Protein AF-A0AAF0TLF9-F1 (afdb_monomer)

pLDDT: mean 77.67, std 10.5, range [36.94, 88.75]

Organism: Solanum verrucosum (NCBI:txid315347)

Structure (mmCIF, N/CA/C/O backbone):
data_AF-A0AAF0TLF9-F1
#
_entry.id   AF-A0AAF0TLF9-F1
#
loop_
_atom_site.group_PDB
_atom_site.id
_atom_site.type_symbol
_atom_site.label_atom_id
_atom_site.label_alt_id
_atom_site.label_comp_id
_atom_site.label_asym_id
_atom_site.label_entity_id
_atom_site.label_seq_id
_atom_site.pdbx_PDB_ins_code
_atom_site.Cartn_x
_atom_site.Cartn_y
_atom_site.Cartn_z
_atom_site.occupancy
_atom_site.B_iso_or_equiv
_atom_site.auth_seq_id
_atom_site.auth_comp_id
_atom_site.auth_asym_id
_atom_site.auth_atom_id
_atom_site.pdbx_PDB_model_num
ATOM 1 N N . MET A 1 1 ? -5.773 -19.106 -1.672 1.00 61.56 1 MET A N 1
ATOM 2 C CA . MET A 1 1 ? -6.325 -18.535 -0.418 1.00 61.56 1 MET A CA 1
ATOM 3 C C . MET A 1 1 ? -7.527 -17.614 -0.626 1.00 61.56 1 MET A C 1
ATOM 5 O O . MET A 1 1 ? -8.585 -17.980 -0.150 1.00 61.56 1 MET A O 1
ATOM 9 N N . VAL A 1 2 ? -7.449 -16.458 -1.299 1.00 69.25 2 VAL A N 1
ATOM 10 C CA . VAL A 1 2 ? -8.617 -15.538 -1.376 1.00 69.25 2 VAL A CA 1
ATOM 11 C C . VAL A 1 2 ? -9.786 -16.126 -2.186 1.00 69.25 2 VAL A C 1
ATOM 13 O O . VAL A 1 2 ? -10.902 -16.194 -1.678 1.00 69.25 2 VAL A O 1
ATOM 16 N N . GLN A 1 3 ? -9.524 -16.619 -3.403 1.00 67.94 3 GLN A N 1
ATOM 17 C CA . GLN A 1 3 ? -10.539 -17.279 -4.243 1.00 67.94 3 GLN A CA 1
ATOM 18 C C . GLN A 1 3 ? -11.005 -18.617 -3.649 1.00 67.94 3 GLN A C 1
ATOM 20 O O . GLN A 1 3 ? -12.196 -18.885 -3.593 1.00 67.94 3 GLN A O 1
ATOM 25 N N . GLU A 1 4 ? -10.073 -19.423 -3.135 1.00 76.44 4 GLU A N 1
ATOM 26 C CA . GLU A 1 4 ? -10.369 -20.725 -2.508 1.00 76.44 4 GLU A CA 1
ATOM 27 C C . GLU A 1 4 ? -11.247 -20.617 -1.252 1.00 76.44 4 GLU A C 1
ATOM 29 O O . GLU A 1 4 ? -11.958 -21.561 -0.926 1.00 76.44 4 GLU A O 1
ATOM 34 N N . ASN A 1 5 ? -11.214 -19.476 -0.552 1.00 79.56 5 ASN A N 1
ATOM 35 C CA . ASN A 1 5 ? -12.032 -19.224 0.638 1.00 79.56 5 ASN A CA 1
ATOM 36 C C . ASN A 1 5 ? -13.238 -18.303 0.356 1.00 79.56 5 ASN A C 1
ATOM 38 O O . ASN A 1 5 ? -13.870 -17.842 1.302 1.00 79.56 5 ASN A O 1
ATOM 42 N N . ASN A 1 6 ? -13.564 -18.018 -0.915 1.00 76.31 6 ASN A N 1
ATOM 43 C CA . ASN A 1 6 ? -14.674 -17.140 -1.320 1.00 76.31 6 ASN A CA 1
ATOM 44 C C . ASN A 1 6 ? -14.670 -15.753 -0.641 1.00 76.31 6 ASN A C 1
ATOM 46 O O . ASN A 1 6 ? -15.720 -15.199 -0.328 1.00 76.31 6 ASN A O 1
ATOM 50 N N . LEU A 1 7 ? -13.492 -1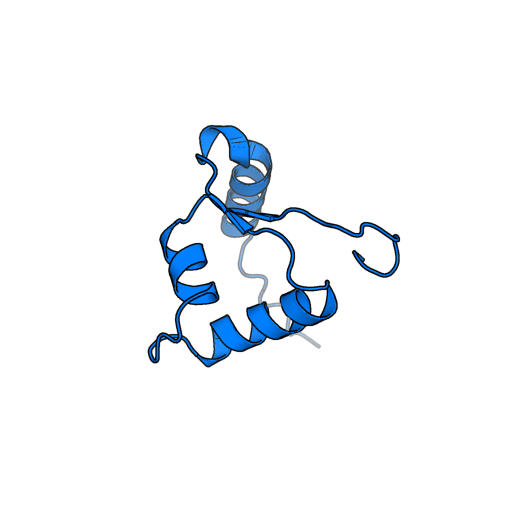5.165 -0.424 1.00 79.06 7 LEU A N 1
ATOM 51 C CA . LEU A 1 7 ? -13.328 -13.903 0.316 1.00 79.06 7 LEU A CA 1
ATOM 52 C C . LEU A 1 7 ? -13.518 -12.649 -0.564 1.00 79.06 7 LEU A C 1
ATOM 54 O O . LEU A 1 7 ? -12.906 -11.614 -0.307 1.00 79.06 7 LEU A O 1
ATOM 58 N N . LEU A 1 8 ? -14.313 -12.741 -1.633 1.00 81.50 8 LEU A N 1
ATOM 59 C CA . LEU A 1 8 ? -14.542 -11.642 -2.576 1.00 81.50 8 LEU A CA 1
ATOM 60 C C . LEU A 1 8 ? -15.869 -10.911 -2.286 1.00 81.50 8 LEU A C 1
ATOM 62 O O . LEU A 1 8 ? -16.870 -11.577 -2.018 1.00 81.50 8 LEU A O 1
ATOM 66 N N . PRO A 1 9 ? -15.915 -9.567 -2.409 1.00 79.19 9 PRO A N 1
ATOM 67 C CA . PRO A 1 9 ? -14.801 -8.678 -2.750 1.00 79.19 9 PRO A CA 1
ATOM 68 C C . PRO A 1 9 ? -13.880 -8.422 -1.546 1.00 79.19 9 PRO A C 1
ATOM 70 O O . PRO A 1 9 ? -14.348 -8.237 -0.425 1.00 79.19 9 PRO A O 1
ATOM 73 N N . ILE A 1 10 ? -12.567 -8.377 -1.790 1.00 85.25 10 ILE A N 1
ATOM 74 C CA . ILE A 1 10 ? -11.567 -8.071 -0.760 1.00 85.25 10 ILE A CA 1
ATOM 75 C C . ILE A 1 10 ? -11.162 -6.596 -0.826 1.00 85.25 10 ILE A C 1
ATOM 77 O O . ILE A 1 10 ? -11.057 -6.018 -1.908 1.00 85.25 10 ILE A O 1
ATOM 81 N N . GLN A 1 11 ? -10.915 -5.998 0.335 1.00 85.88 11 GLN A N 1
ATOM 82 C CA . GLN A 1 11 ? -10.282 -4.690 0.462 1.00 85.88 11 GLN A CA 1
ATOM 83 C C . GLN A 1 11 ? -8.842 -4.881 0.937 1.00 85.88 11 GLN A C 1
ATOM 85 O O . GLN A 1 11 ? -8.584 -5.671 1.844 1.00 85.88 11 GLN A O 1
ATOM 90 N N . ILE A 1 12 ? -7.910 -4.167 0.311 1.00 86.06 12 ILE A N 1
ATOM 91 C CA . ILE A 1 12 ? -6.487 -4.211 0.640 1.00 86.06 12 ILE A CA 1
ATOM 92 C C . ILE A 1 12 ? -6.097 -2.868 1.246 1.00 86.06 12 ILE A C 1
ATOM 94 O O . ILE A 1 12 ? -6.315 -1.812 0.651 1.00 86.06 12 ILE A O 1
ATOM 98 N N . GLU A 1 13 ? -5.505 -2.914 2.432 1.00 88.75 13 GLU A N 1
ATOM 99 C CA . GLU A 1 13 ? -5.017 -1.736 3.141 1.00 88.75 13 GLU A CA 1
ATOM 100 C C . GLU A 1 13 ? -3.489 -1.735 3.138 1.00 88.75 13 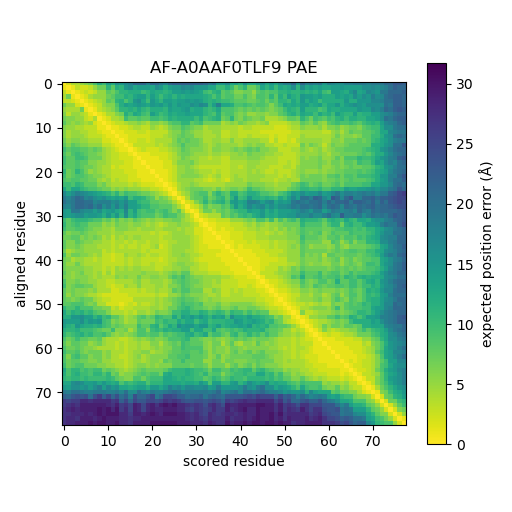GLU A C 1
ATOM 102 O O . GLU A 1 13 ? -2.857 -2.760 3.393 1.00 88.75 13 GLU A O 1
ATOM 107 N N . VAL A 1 14 ? -2.897 -0.587 2.806 1.00 85.88 14 VAL A N 1
ATOM 108 C CA . VAL A 1 14 ? -1.442 -0.413 2.710 1.00 85.88 14 VAL A CA 1
ATOM 109 C C . VAL A 1 14 ? -1.055 0.909 3.363 1.00 85.88 14 VAL A C 1
ATOM 111 O O . VAL A 1 14 ? -1.753 1.907 3.201 1.00 85.88 14 VAL A O 1
ATOM 114 N N . ASP A 1 15 ? 0.068 0.942 4.068 1.00 84.62 15 ASP A N 1
ATOM 115 C CA . ASP A 1 15 ? 0.606 2.139 4.732 1.00 84.62 15 ASP A CA 1
ATOM 116 C C . ASP A 1 15 ? 1.649 2.902 3.912 1.00 84.62 15 ASP A C 1
ATOM 118 O O . ASP A 1 15 ? 2.212 3.897 4.366 1.00 84.62 15 ASP A O 1
ATOM 122 N N . CYS A 1 16 ? 1.867 2.471 2.671 1.00 84.25 16 CYS A N 1
ATOM 123 C CA . CYS A 1 16 ? 2.744 3.133 1.723 1.00 84.25 16 CYS A CA 1
ATOM 124 C C . CYS A 1 16 ? 1.929 3.734 0.577 1.00 84.25 16 CYS A C 1
ATOM 126 O O . CYS A 1 16 ? 1.474 3.034 -0.333 1.00 84.25 16 CYS A O 1
ATOM 128 N N . GLN A 1 17 ? 1.767 5.056 0.607 1.00 84.94 17 GLN A N 1
ATOM 129 C CA . GLN A 1 17 ? 1.060 5.788 -0.441 1.00 84.94 17 GLN A CA 1
ATOM 130 C C . GLN A 1 1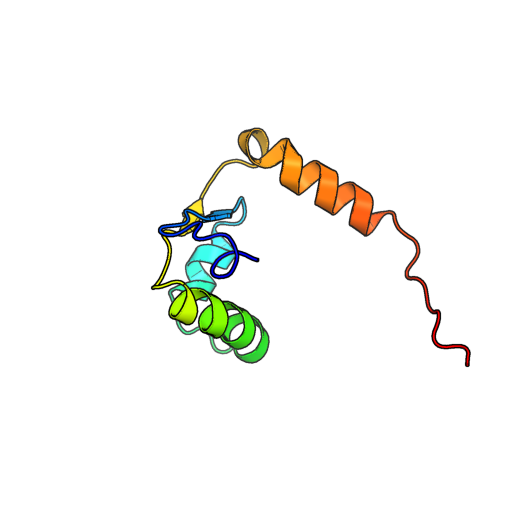7 ? 1.757 5.676 -1.809 1.00 84.94 17 GLN A C 1
ATOM 132 O O . GLN A 1 17 ? 1.081 5.601 -2.837 1.00 84.94 17 GLN A O 1
ATOM 137 N N . ASP A 1 18 ? 3.088 5.584 -1.835 1.00 83.00 18 ASP A N 1
ATOM 138 C CA . ASP A 1 18 ? 3.853 5.450 -3.079 1.00 83.00 18 ASP A CA 1
ATOM 139 C C . ASP A 1 18 ? 3.551 4.132 -3.799 1.00 83.00 18 ASP A C 1
ATOM 141 O O . ASP A 1 18 ? 3.381 4.123 -5.015 1.00 83.00 18 ASP A O 1
ATOM 145 N N . ILE A 1 19 ? 3.388 3.028 -3.060 1.00 83.44 19 ILE A N 1
ATOM 146 C CA . ILE A 1 19 ? 3.007 1.730 -3.641 1.00 83.44 19 ILE A CA 1
ATOM 147 C C . ILE A 1 19 ? 1.632 1.815 -4.301 1.00 83.44 19 ILE A C 1
ATOM 149 O O . ILE A 1 19 ? 1.442 1.278 -5.392 1.00 83.44 19 ILE A O 1
ATOM 153 N N . ILE A 1 20 ? 0.685 2.526 -3.688 1.00 85.25 20 ILE A N 1
ATOM 154 C CA . ILE A 1 20 ? -0.637 2.741 -4.284 1.00 85.25 20 ILE A CA 1
ATOM 155 C C . ILE A 1 20 ? -0.485 3.501 -5.601 1.00 85.25 20 ILE A C 1
ATOM 157 O O . ILE A 1 20 ? -1.038 3.080 -6.617 1.00 85.25 20 ILE A O 1
ATOM 161 N N . ASN A 1 21 ? 0.319 4.564 -5.617 1.00 83.56 21 ASN A N 1
ATOM 162 C CA . ASN A 1 21 ? 0.586 5.327 -6.832 1.00 83.56 21 ASN A CA 1
ATOM 163 C C . ASN A 1 21 ? 1.272 4.481 -7.915 1.00 83.56 21 ASN A C 1
ATOM 165 O O . ASN A 1 21 ? 0.899 4.590 -9.081 1.00 83.56 21 ASN A O 1
ATOM 169 N N . TYR A 1 22 ? 2.225 3.619 -7.561 1.00 83.88 22 TYR A N 1
ATOM 170 C CA . TYR A 1 22 ? 2.916 2.745 -8.514 1.00 83.88 22 TYR A CA 1
ATOM 171 C C . TYR A 1 22 ? 2.032 1.617 -9.057 1.00 83.88 22 TYR A C 1
ATOM 173 O O . TYR A 1 22 ? 2.173 1.202 -10.207 1.00 83.88 22 TYR A O 1
ATOM 181 N N . LEU A 1 23 ? 1.090 1.112 -8.262 1.00 81.38 23 LEU A N 1
ATOM 182 C CA . LEU A 1 23 ? 0.151 0.098 -8.735 1.00 81.38 23 LEU A CA 1
ATOM 183 C C . LEU A 1 23 ? -0.846 0.675 -9.744 1.00 81.38 23 LEU A C 1
ATOM 185 O O . LEU A 1 23 ? -1.179 -0.025 -10.699 1.00 81.38 23 LEU A O 1
ATOM 189 N N . HIS A 1 24 ? -1.252 1.937 -9.577 1.00 79.56 24 HIS A N 1
ATOM 190 C CA . HIS A 1 24 ? -2.202 2.612 -10.467 1.00 79.56 24 HIS A CA 1
ATOM 191 C C . HIS A 1 24 ? -1.552 3.266 -11.693 1.00 79.56 24 HIS A C 1
ATOM 193 O O . HIS A 1 24 ? -2.173 3.308 -12.751 1.00 79.56 24 HIS A O 1
ATOM 199 N N . ASN A 1 25 ? -0.319 3.763 -11.573 1.00 77.44 25 ASN A N 1
ATOM 200 C CA . ASN A 1 25 ? 0.375 4.455 -12.658 1.00 77.44 25 ASN A CA 1
ATOM 201 C C . ASN A 1 25 ? 1.465 3.570 -13.267 1.00 77.44 25 ASN A C 1
ATOM 203 O O . ASN A 1 25 ? 2.212 2.902 -12.555 1.00 77.44 25 ASN A O 1
ATOM 207 N N . ASP A 1 26 ? 1.603 3.585 -14.591 1.00 67.94 26 ASP A N 1
ATOM 208 C CA . ASP A 1 26 ? 2.694 2.888 -15.276 1.00 67.94 26 ASP A CA 1
ATOM 209 C C . ASP A 1 26 ? 4.031 3.602 -15.048 1.00 67.94 26 ASP A C 1
ATOM 211 O O . ASP A 1 26 ? 4.443 4.476 -15.806 1.00 67.94 26 ASP A O 1
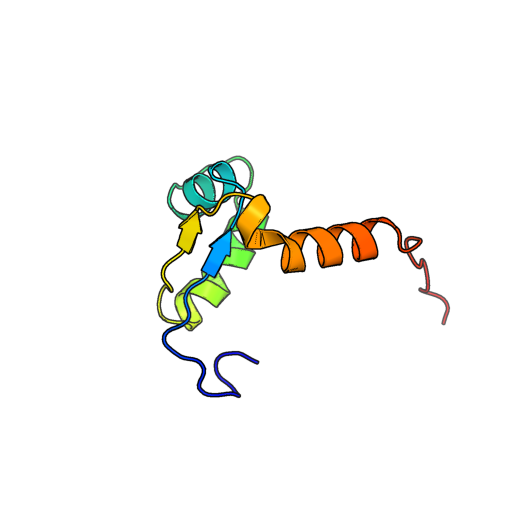ATOM 215 N N . HIS A 1 27 ? 4.721 3.218 -13.972 1.00 64.81 27 HIS A N 1
ATOM 216 C CA . HIS A 1 27 ? 6.089 3.643 -13.696 1.00 64.81 27 HIS A CA 1
ATOM 217 C C . HIS A 1 27 ? 7.103 2.638 -14.255 1.00 64.81 27 HIS A C 1
ATOM 219 O O . HIS A 1 27 ? 7.117 1.460 -13.895 1.00 64.81 27 HIS A O 1
ATOM 225 N N . LEU A 1 28 ? 8.000 3.133 -15.113 1.00 61.72 28 LEU A N 1
ATOM 226 C CA . LEU A 1 28 ? 8.994 2.334 -15.841 1.00 61.72 28 LEU A CA 1
ATOM 227 C C . LEU A 1 28 ? 10.078 1.712 -14.940 1.00 61.72 28 LEU A C 1
ATOM 229 O O . LEU A 1 28 ? 10.738 0.759 -15.345 1.00 61.72 28 LEU A O 1
ATOM 233 N N . THR A 1 29 ? 10.261 2.217 -13.718 1.00 61.66 29 THR A N 1
ATOM 234 C CA . THR A 1 29 ? 11.413 1.879 -12.864 1.00 61.66 29 THR A CA 1
ATOM 235 C C . THR A 1 29 ? 11.247 0.577 -12.065 1.00 61.66 29 THR A C 1
ATOM 237 O O . THR A 1 29 ? 12.239 0.026 -11.595 1.00 61.66 29 THR A O 1
ATOM 240 N N . HIS A 1 30 ? 10.027 0.036 -11.941 1.00 63.53 30 HIS A N 1
ATOM 241 C CA . HIS A 1 30 ? 9.735 -1.173 -11.143 1.00 63.53 30 HIS A CA 1
ATOM 242 C C . HIS A 1 30 ? 8.757 -2.138 -11.838 1.00 63.53 30 HIS A C 1
ATOM 244 O O . HIS A 1 30 ? 8.012 -2.870 -11.187 1.00 63.53 30 HIS A O 1
ATOM 250 N N . THR A 1 31 ? 8.751 -2.142 -13.173 1.00 69.69 31 THR A N 1
ATOM 251 C CA . THR A 1 31 ? 7.736 -2.807 -14.009 1.00 69.69 31 THR A CA 1
ATOM 252 C C . THR A 1 31 ? 7.542 -4.287 -13.704 1.00 69.69 31 THR A C 1
ATOM 254 O O . THR A 1 31 ? 6.399 -4.728 -13.649 1.00 69.69 31 THR A O 1
ATOM 257 N N . ASN A 1 32 ? 8.613 -5.047 -13.465 1.00 79.75 32 ASN A N 1
ATOM 258 C CA . ASN A 1 32 ? 8.502 -6.484 -13.193 1.00 79.75 32 ASN A CA 1
ATOM 259 C C . ASN A 1 32 ? 7.804 -6.756 -11.854 1.00 79.75 32 ASN A C 1
ATOM 261 O O . ASN A 1 32 ? 6.795 -7.449 -11.823 1.00 79.75 32 ASN A O 1
ATOM 265 N N . PHE A 1 33 ? 8.271 -6.124 -10.773 1.00 79.19 33 PHE A N 1
ATOM 266 C CA . PHE A 1 33 ? 7.663 -6.272 -9.448 1.00 79.19 33 PHE A CA 1
ATOM 267 C C . PHE A 1 33 ? 6.197 -5.815 -9.439 1.00 79.19 33 PHE A C 1
ATOM 269 O O . PHE A 1 33 ? 5.317 -6.520 -8.953 1.00 79.19 33 PHE A O 1
ATOM 276 N N . LEU A 1 34 ? 5.907 -4.660 -10.044 1.00 81.69 34 LEU A N 1
ATOM 277 C CA . LEU A 1 34 ? 4.541 -4.139 -10.116 1.00 81.69 34 LEU A CA 1
ATOM 278 C C . LEU A 1 34 ? 3.632 -5.029 -10.971 1.00 81.69 34 LEU A C 1
ATOM 280 O O . LEU A 1 34 ? 2.461 -5.207 -10.640 1.00 81.69 34 LEU A O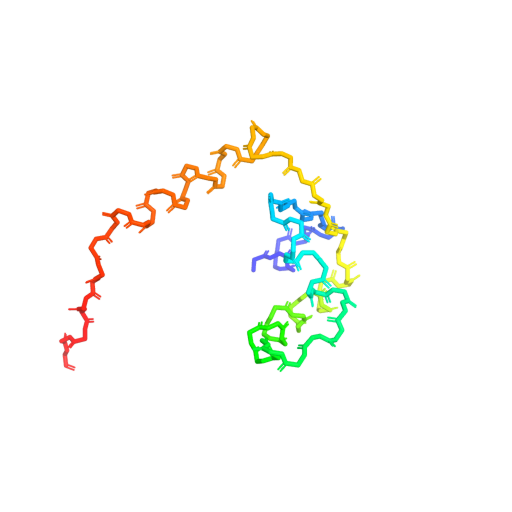 1
ATOM 284 N N . ARG A 1 35 ? 4.155 -5.619 -12.051 1.00 81.44 35 ARG A N 1
ATOM 285 C CA . ARG A 1 35 ? 3.421 -6.577 -12.887 1.00 81.44 35 ARG A CA 1
ATOM 286 C C . ARG A 1 35 ? 3.058 -7.833 -12.105 1.00 81.44 35 ARG A C 1
ATOM 288 O O . ARG A 1 35 ? 1.909 -8.268 -12.192 1.00 81.44 35 ARG A O 1
ATOM 295 N N . ASP A 1 36 ? 3.989 -8.354 -11.315 1.00 85.88 36 ASP A N 1
ATOM 296 C CA . ASP A 1 36 ? 3.762 -9.528 -10.470 1.00 85.88 36 ASP A CA 1
ATOM 297 C C . ASP A 1 36 ? 2.694 -9.261 -9.400 1.00 85.88 36 ASP A C 1
ATOM 299 O O . ASP A 1 36 ? 1.922 -10.156 -9.067 1.00 85.88 36 ASP A O 1
ATOM 303 N N . CYS A 1 37 ? 2.564 -8.018 -8.922 1.00 84.31 37 CYS A N 1
ATOM 304 C CA . CYS A 1 37 ? 1.470 -7.615 -8.035 1.00 84.31 37 CYS A CA 1
ATOM 305 C C . CYS A 1 37 ? 0.131 -7.416 -8.769 1.00 84.31 37 CYS A C 1
ATOM 307 O O . CYS A 1 37 ? -0.922 -7.783 -8.249 1.00 84.31 37 CYS A O 1
ATOM 309 N N . ARG A 1 38 ? 0.139 -6.838 -9.976 1.00 84.31 38 ARG A N 1
ATOM 310 C CA . ARG A 1 38 ? -1.084 -6.515 -10.736 1.00 84.31 38 ARG A CA 1
ATOM 311 C C . ARG A 1 38 ? -1.824 -7.749 -11.245 1.00 84.31 38 ARG A C 1
ATOM 313 O O . ARG A 1 38 ? -3.052 -7.735 -11.277 1.00 84.31 38 ARG A O 1
ATOM 320 N N . VAL A 1 39 ? -1.112 -8.809 -11.631 1.00 85.56 39 VAL A N 1
ATOM 321 C CA . VAL A 1 39 ? -1.741 -10.031 -12.167 1.00 85.56 39 VAL A CA 1
ATOM 322 C C . VAL A 1 39 ? -2.703 -10.675 -11.148 1.00 85.56 39 VAL A C 1
ATOM 324 O O . VAL A 1 39 ? -3.870 -10.871 -11.500 1.00 85.56 39 VAL A O 1
ATOM 327 N N . PRO A 1 40 ? -2.304 -10.937 -9.887 1.00 85.00 40 PRO A N 1
ATOM 328 C CA . PRO A 1 40 ? -3.224 -11.411 -8.855 1.00 85.00 40 PRO A CA 1
ATOM 329 C C . PRO A 1 40 ? -4.354 -10.425 -8.545 1.00 85.00 40 PRO A C 1
ATOM 331 O O . PRO A 1 40 ? -5.499 -10.843 -8.409 1.00 85.00 40 PRO A O 1
ATOM 334 N N . LEU A 1 41 ? -4.074 -9.118 -8.475 1.00 85.44 41 LEU A N 1
ATOM 335 C CA . LEU A 1 41 ? -5.108 -8.102 -8.225 1.00 85.44 41 LEU A CA 1
ATOM 336 C C . LEU A 1 41 ? -6.205 -8.140 -9.298 1.00 85.44 41 LEU A C 1
ATOM 338 O O . LEU A 1 41 ? -7.391 -8.089 -8.975 1.00 85.44 41 LEU A O 1
ATOM 342 N N . HIS A 1 42 ? -5.821 -8.322 -10.560 1.00 84.81 42 HIS A N 1
ATOM 343 C CA . HIS A 1 42 ? -6.764 -8.471 -11.662 1.00 84.81 42 HIS A CA 1
ATOM 344 C C . HIS A 1 42 ? -7.584 -9.766 -11.553 1.00 84.81 42 HIS A C 1
ATOM 346 O O . HIS A 1 42 ? -8.792 -9.756 -11.783 1.00 84.81 42 HIS A O 1
ATOM 352 N N . GLN A 1 43 ? -6.966 -10.884 -11.154 1.00 84.44 43 GLN A N 1
ATOM 353 C CA . GLN A 1 43 ? -7.675 -12.152 -10.909 1.00 84.44 43 GLN A CA 1
ATOM 354 C C . GLN A 1 43 ? -8.677 -12.060 -9.747 1.00 84.44 43 GLN A C 1
ATOM 356 O O . GLN A 1 43 ? -9.667 -12.790 -9.722 1.00 84.44 43 GLN A O 1
ATOM 361 N N . LEU A 1 44 ? -8.440 -11.153 -8.798 1.00 83.31 44 LEU A N 1
ATOM 362 C CA . LEU A 1 44 ? -9.341 -10.854 -7.684 1.00 83.31 44 LEU A CA 1
ATOM 363 C C . LEU A 1 44 ? -10.427 -9.824 -8.037 1.00 83.31 44 LEU A C 1
ATOM 365 O O . LEU A 1 44 ? -11.210 -9.454 -7.166 1.00 83.31 44 LEU A O 1
ATOM 369 N N . GLY A 1 45 ? -10.503 -9.377 -9.295 1.00 83.31 45 GLY A N 1
ATOM 370 C CA . GLY A 1 45 ? -11.515 -8.426 -9.756 1.00 83.31 45 GLY A CA 1
ATOM 371 C C . GLY A 1 45 ? -11.179 -6.963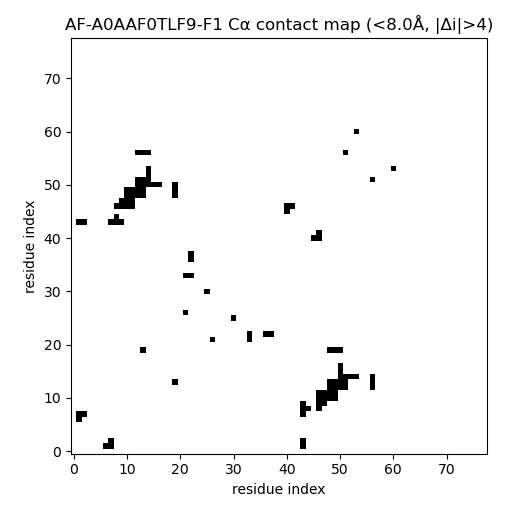 -9.468 1.00 83.31 45 GLY A C 1
ATOM 372 O O . GLY A 1 45 ? -12.095 -6.160 -9.335 1.00 83.31 45 GLY A O 1
ATOM 373 N N . ASN A 1 46 ? -9.889 -6.615 -9.387 1.00 82.44 46 ASN A N 1
ATOM 374 C CA . ASN A 1 46 ? -9.393 -5.270 -9.069 1.00 82.44 46 ASN A CA 1
ATOM 375 C C . ASN A 1 46 ? -9.922 -4.768 -7.712 1.00 82.44 46 ASN A C 1
ATOM 377 O O . ASN A 1 46 ? -10.749 -3.854 -7.664 1.00 82.44 46 ASN A O 1
ATOM 381 N N . PRO A 1 47 ? -9.469 -5.380 -6.602 1.00 84.81 47 PRO A N 1
ATOM 382 C CA . PRO A 1 47 ? -9.910 -5.002 -5.267 1.00 84.81 47 PRO A CA 1
ATOM 383 C C . PRO A 1 47 ? -9.546 -3.551 -4.942 1.00 84.81 47 PRO A C 1
ATOM 385 O O . PRO A 1 47 ? -8.569 -3.006 -5.458 1.00 84.81 47 PRO A O 1
ATOM 388 N N . LEU A 1 48 ? -10.313 -2.937 -4.039 1.00 84.00 48 LEU A N 1
ATOM 389 C CA . LEU A 1 48 ? -10.027 -1.587 -3.563 1.00 84.00 48 LEU A CA 1
ATOM 390 C C . LEU A 1 48 ? -8.722 -1.590 -2.758 1.00 84.00 48 LEU A C 1
ATOM 392 O O . LEU A 1 48 ? -8.617 -2.298 -1.756 1.00 84.00 48 LEU A O 1
ATOM 396 N N . ILE A 1 49 ? -7.759 -0.768 -3.178 1.00 85.00 49 ILE A N 1
ATOM 397 C CA . ILE A 1 49 ? -6.499 -0.550 -2.464 1.00 85.00 49 ILE A CA 1
ATOM 398 C C . ILE A 1 49 ? -6.561 0.824 -1.801 1.00 85.00 49 ILE A C 1
ATOM 400 O O . ILE A 1 49 ? -6.632 1.843 -2.489 1.00 85.00 49 ILE A O 1
ATOM 404 N N . GLN A 1 50 ? -6.541 0.859 -0.470 1.00 87.12 50 GLN A N 1
ATOM 405 C CA . GLN A 1 50 ? -6.663 2.093 0.301 1.00 87.12 50 GLN A CA 1
ATOM 406 C C . GLN A 1 50 ? -5.431 2.345 1.169 1.00 87.12 50 GLN A C 1
ATOM 408 O O . GLN A 1 50 ? -4.910 1.444 1.825 1.00 87.12 50 GLN A O 1
ATOM 413 N N . HIS A 1 51 ? -5.010 3.611 1.214 1.00 84.50 51 HIS A N 1
ATOM 414 C CA . HIS A 1 51 ? -3.987 4.051 2.149 1.00 84.50 51 HIS A CA 1
ATOM 415 C C . HIS A 1 51 ? -4.535 4.074 3.578 1.00 84.50 51 HIS A C 1
ATOM 417 O O . HIS A 1 51 ? -5.571 4.696 3.844 1.00 84.50 51 HIS A O 1
ATOM 423 N N . LYS A 1 52 ? -3.813 3.459 4.511 1.00 83.31 52 LYS A N 1
ATOM 424 C CA . LYS A 1 52 ? -4.077 3.547 5.948 1.00 83.31 52 LYS A CA 1
ATOM 425 C C . LYS A 1 52 ? -2.812 3.940 6.678 1.00 83.31 52 LYS A C 1
ATOM 427 O O . LYS A 1 52 ? -1.730 3.502 6.331 1.00 83.31 52 LYS A O 1
ATOM 432 N N . PHE A 1 53 ? -2.947 4.742 7.726 1.00 76.44 53 PHE A N 1
ATOM 433 C CA . PHE A 1 53 ? -1.805 5.022 8.586 1.00 76.44 53 PHE A CA 1
ATOM 434 C C . PHE A 1 53 ? -1.300 3.726 9.230 1.00 76.44 53 PHE A C 1
ATOM 436 O O . PHE A 1 53 ? -2.095 2.868 9.621 1.00 76.44 53 PHE A O 1
ATOM 443 N N . TRP A 1 54 ? 0.020 3.619 9.378 1.00 73.88 54 TRP A N 1
ATOM 444 C CA . TRP A 1 54 ? 0.699 2.485 10.013 1.00 73.88 54 TRP A CA 1
ATOM 445 C C . TRP A 1 54 ? 0.138 2.158 11.412 1.00 73.88 54 TRP A C 1
ATOM 447 O O . TRP A 1 54 ? 0.104 0.999 11.815 1.00 73.88 54 TRP A O 1
ATOM 457 N N . GLU A 1 55 ? -0.393 3.161 12.123 1.00 71.75 55 GLU A N 1
ATOM 458 C CA . GLU A 1 55 ? -1.057 3.011 13.426 1.00 71.75 55 GLU A CA 1
ATOM 459 C C . GLU A 1 55 ? -2.293 2.101 13.386 1.00 71.75 55 GLU A C 1
ATOM 461 O O . GLU A 1 55 ? -2.651 1.517 14.406 1.00 71.75 55 GLU A O 1
ATOM 466 N N . VAL A 1 56 ? -2.935 1.961 12.225 1.00 73.56 56 VAL A N 1
ATOM 467 C CA . VAL A 1 56 ? -4.067 1.048 11.998 1.00 73.56 56 VAL A CA 1
ATOM 468 C C . VAL A 1 56 ? -3.585 -0.271 11.378 1.00 73.56 56 VAL A C 1
ATOM 470 O O . VAL A 1 56 ? -4.230 -1.303 11.534 1.00 73.56 56 VAL A O 1
ATOM 473 N N . ASN A 1 57 ? -2.400 -0.269 10.759 1.00 78.56 57 ASN A N 1
ATOM 474 C CA . ASN A 1 57 ? -1.761 -1.429 10.137 1.00 78.56 57 ASN A CA 1
ATOM 475 C C . ASN A 1 57 ? -0.782 -2.170 11.076 1.00 78.56 57 ASN A C 1
ATOM 477 O O . ASN A 1 57 ? 0.113 -2.886 10.626 1.00 78.56 57 ASN A O 1
ATOM 481 N N 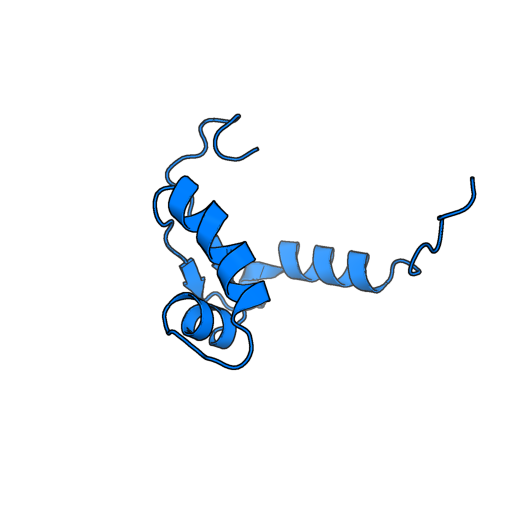. GLN A 1 58 ? -0.945 -2.020 12.397 1.00 80.31 58 GLN A N 1
ATOM 482 C CA . GLN A 1 58 ? -0.011 -2.547 13.404 1.00 80.31 58 GLN A CA 1
ATOM 483 C C . GLN A 1 58 ? 0.208 -4.057 13.305 1.00 80.31 58 GLN A C 1
ATOM 485 O O . GLN A 1 58 ? 1.293 -4.541 13.613 1.00 80.31 58 GLN A O 1
ATOM 490 N N . VAL A 1 59 ? -0.807 -4.817 12.883 1.00 84.38 59 VAL A N 1
ATOM 491 C CA . VAL A 1 59 ? -0.679 -6.270 12.718 1.00 84.38 59 VAL A CA 1
ATOM 492 C C . VAL A 1 59 ? 0.272 -6.594 11.568 1.00 84.38 59 VAL A C 1
ATOM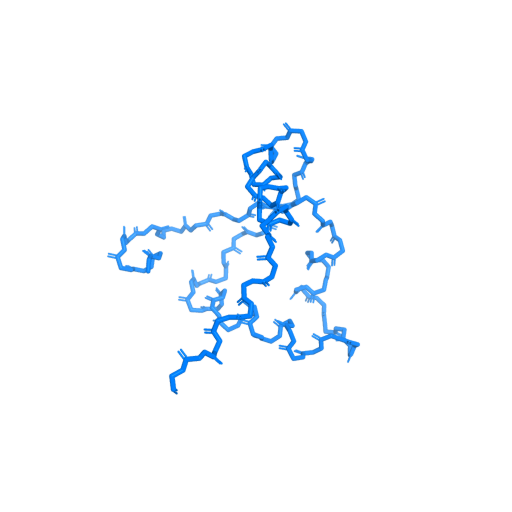 494 O O . VAL A 1 59 ? 1.176 -7.410 11.748 1.00 84.38 59 VAL A O 1
ATOM 497 N N . ALA A 1 60 ? 0.113 -5.946 10.411 1.00 84.31 60 ALA A N 1
ATOM 498 C CA . ALA A 1 60 ? 1.002 -6.164 9.276 1.00 84.31 60 ALA A CA 1
ATOM 499 C C . ALA A 1 60 ? 2.414 -5.634 9.563 1.00 84.31 60 ALA A C 1
ATOM 501 O O . ALA A 1 60 ? 3.381 -6.332 9.272 1.00 84.31 60 ALA A O 1
ATOM 502 N N . ASP A 1 61 ? 2.541 -4.473 10.211 1.00 83.50 61 ASP A N 1
ATOM 503 C CA . ASP A 1 61 ? 3.830 -3.914 10.642 1.00 83.50 61 ASP A CA 1
ATOM 504 C C . ASP A 1 61 ? 4.544 -4.832 11.652 1.00 83.50 61 ASP A C 1
ATOM 506 O O . ASP A 1 61 ? 5.725 -5.149 11.500 1.00 83.50 61 ASP A O 1
ATOM 510 N N . ALA A 1 62 ? 3.828 -5.363 12.648 1.00 85.25 62 ALA A N 1
ATOM 511 C CA . ALA A 1 62 ? 4.389 -6.315 13.605 1.00 85.25 62 ALA A CA 1
ATOM 512 C C . ALA A 1 62 ? 4.823 -7.627 12.933 1.00 85.25 62 ALA A C 1
ATOM 514 O O . ALA A 1 62 ? 5.844 -8.207 13.314 1.00 85.25 62 ALA A O 1
ATOM 515 N N . LEU A 1 63 ? 4.072 -8.105 11.938 1.00 85.75 63 LEU A N 1
ATOM 516 C CA . LEU A 1 63 ? 4.438 -9.286 11.156 1.00 85.75 63 LEU A CA 1
ATOM 517 C C . LEU A 1 63 ? 5.654 -9.019 10.263 1.00 85.75 63 LEU A C 1
ATOM 519 O O . LEU A 1 63 ? 6.569 -9.842 10.239 1.00 85.75 63 LEU A O 1
ATOM 523 N N . ALA A 1 64 ? 5.717 -7.862 9.604 1.00 85.19 64 ALA A N 1
ATOM 524 C CA . ALA A 1 64 ? 6.865 -7.437 8.809 1.00 85.19 64 ALA A CA 1
ATOM 525 C C . ALA A 1 64 ? 8.132 -7.324 9.669 1.00 85.19 64 ALA A C 1
ATOM 527 O O . ALA A 1 64 ? 9.161 -7.889 9.305 1.00 85.19 64 ALA A O 1
ATOM 528 N N . LYS A 1 65 ? 8.044 -6.705 10.856 1.00 85.50 65 LYS A N 1
ATOM 529 C CA . LYS A 1 65 ? 9.144 -6.625 11.836 1.00 85.50 65 LYS A CA 1
ATOM 530 C C . LYS A 1 65 ? 9.602 -7.996 12.323 1.00 85.50 65 LYS A C 1
ATOM 532 O O . LYS A 1 65 ? 10.793 -8.227 12.512 1.00 85.50 65 LYS A O 1
ATOM 537 N N . LYS A 1 66 ? 8.672 -8.931 12.541 1.00 84.81 66 LYS A N 1
ATOM 538 C CA . LYS A 1 66 ? 9.037 -10.318 12.867 1.00 84.81 66 LYS A CA 1
ATOM 539 C C . LYS A 1 66 ? 9.787 -10.970 11.709 1.00 84.81 66 LYS A C 1
ATOM 541 O O . LYS A 1 66 ? 10.810 -11.597 11.953 1.00 84.81 66 LYS A O 1
ATOM 546 N N . GLY A 1 67 ? 9.314 -10.786 10.477 1.00 83.06 67 GLY A N 1
ATOM 547 C CA . GLY A 1 67 ? 9.952 -11.308 9.269 1.00 83.06 67 GLY A CA 1
ATOM 548 C C . GLY A 1 67 ? 11.350 -10.736 9.026 1.00 83.06 67 GLY A C 1
ATOM 549 O O . GLY A 1 67 ? 12.266 -11.495 8.731 1.00 83.06 67 GLY A O 1
ATOM 550 N N . SER A 1 68 ? 11.548 -9.429 9.221 1.00 83.19 68 SER A N 1
ATOM 551 C CA . SER A 1 68 ? 12.853 -8.773 9.044 1.00 83.19 68 SER A CA 1
ATOM 552 C C . SER A 1 68 ? 13.903 -9.222 10.060 1.00 83.19 68 SER A C 1
ATOM 554 O O . SER A 1 68 ? 15.096 -9.112 9.800 1.00 83.19 68 SER A O 1
ATOM 556 N N . ASN A 1 69 ? 13.459 -9.711 11.220 1.00 78.69 69 ASN A N 1
ATOM 557 C CA . ASN A 1 69 ? 14.328 -10.206 12.284 1.00 78.69 69 ASN A CA 1
ATOM 558 C C . ASN A 1 69 ? 14.624 -11.708 12.166 1.00 78.69 69 ASN A C 1
ATOM 560 O O . ASN A 1 69 ? 15.409 -12.233 12.957 1.00 78.69 69 ASN A O 1
ATOM 564 N N . LEU A 1 70 ? 14.006 -12.414 11.213 1.00 77.38 70 LEU A N 1
ATOM 565 C CA . LEU A 1 70 ? 14.388 -13.789 10.925 1.00 77.38 70 LEU A CA 1
ATOM 566 C C . LEU A 1 70 ? 15.739 -13.776 10.199 1.00 77.38 70 LEU A C 1
ATOM 568 O O . LEU A 1 70 ? 15.909 -13.020 9.240 1.00 77.38 70 LEU A O 1
ATOM 572 N N . PRO A 1 71 ? 16.711 -14.606 10.620 1.00 71.81 71 PRO A N 1
ATOM 573 C CA . PRO A 1 71 ? 17.924 -14.778 9.841 1.00 71.81 71 PRO A CA 1
ATOM 574 C C . PRO A 1 71 ? 17.522 -15.246 8.444 1.00 71.81 71 PRO A C 1
ATOM 576 O O . PRO A 1 71 ? 16.667 -16.128 8.317 1.00 71.81 71 PRO A O 1
ATOM 579 N N . ALA A 1 72 ? 18.125 -14.658 7.406 1.00 65.38 72 ALA A N 1
ATOM 580 C CA . ALA A 1 72 ? 18.007 -15.170 6.049 1.00 65.38 72 ALA A CA 1
ATOM 581 C C . ALA A 1 72 ? 18.463 -16.630 6.088 1.00 65.38 72 ALA A C 1
ATOM 583 O O . ALA A 1 72 ? 19.654 -16.925 6.200 1.00 65.38 72 ALA A O 1
ATOM 584 N N . THR A 1 73 ? 17.507 -17.553 6.124 1.00 57.50 73 THR A N 1
ATOM 585 C CA . THR A 1 73 ? 17.789 -18.977 6.168 1.00 57.50 73 THR A CA 1
ATOM 586 C C . THR A 1 73 ? 18.272 -19.349 4.777 1.00 57.50 73 THR A C 1
ATOM 588 O O . THR A 1 73 ? 17.503 -19.717 3.896 1.00 57.50 73 THR A O 1
ATOM 591 N N . ASN A 1 74 ? 19.582 -19.220 4.562 1.00 54.53 74 ASN A N 1
ATOM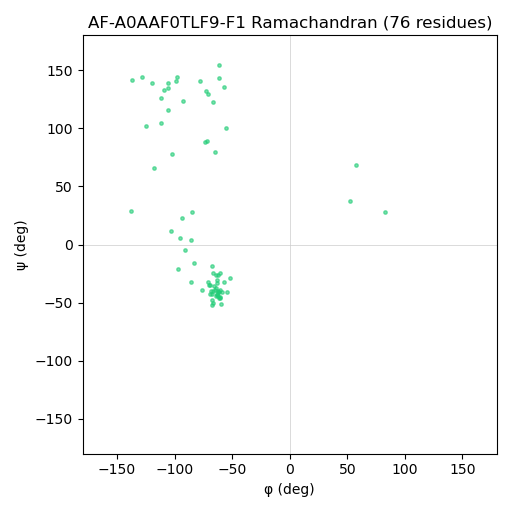 592 C CA . ASN A 1 74 ? 20.280 -19.942 3.512 1.00 54.53 74 ASN A CA 1
ATOM 593 C C . ASN A 1 74 ? 20.203 -21.433 3.862 1.00 54.53 74 ASN A C 1
ATOM 595 O O . ASN A 1 74 ? 21.140 -22.012 4.404 1.00 54.53 74 ASN A O 1
ATOM 599 N N . SER A 1 75 ? 19.070 -22.060 3.575 1.00 54.09 75 SER A N 1
ATOM 600 C CA . SER A 1 75 ? 18.925 -23.511 3.578 1.00 54.09 75 SER A CA 1
ATOM 601 C C . SER A 1 75 ? 18.568 -23.981 2.173 1.00 54.09 75 SER A C 1
ATOM 603 O O . SER A 1 75 ? 17.484 -24.498 1.931 1.00 54.09 75 SER A O 1
ATOM 605 N N . PHE A 1 76 ? 19.519 -23.803 1.253 1.00 54.78 76 PHE A N 1
ATOM 606 C CA . PHE A 1 76 ? 19.716 -24.732 0.142 1.00 54.78 76 PHE A CA 1
ATOM 607 C C . PHE A 1 76 ? 20.922 -25.602 0.496 1.00 54.78 76 PHE A C 1
ATOM 609 O O . PHE A 1 76 ? 22.041 -25.363 0.054 1.00 54.78 76 PHE A O 1
ATOM 616 N N . VAL A 1 77 ? 20.686 -26.580 1.366 1.00 44.56 77 VAL A N 1
ATOM 617 C CA . VAL A 1 77 ? 21.505 -27.788 1.445 1.00 44.56 77 VAL A CA 1
ATOM 618 C C . VAL A 1 77 ? 20.557 -28.966 1.287 1.00 44.56 77 VAL A C 1
ATOM 620 O O . VAL A 1 77 ? 19.780 -29.274 2.187 1.00 44.56 77 VAL A O 1
ATOM 623 N N . ASN A 1 78 ? 20.564 -29.533 0.086 1.00 36.94 78 ASN A N 1
ATOM 624 C CA . ASN A 1 78 ? 20.472 -30.962 -0.197 1.00 36.94 78 ASN A CA 1
ATOM 625 C C . ASN A 1 78 ? 20.950 -31.179 -1.630 1.00 36.94 78 ASN A C 1
ATOM 627 O O . ASN A 1 78 ? 20.392 -30.513 -2.530 1.00 36.94 78 ASN A O 1
#

Solvent-accessible surface area (backbone atoms only — not comparable to full-atom values): 4960 Å² total; per-residue (Å²): 105,59,77,83,65,65,53,74,87,46,78,44,76,39,66,49,63,64,59,54,51,50,70,75,40,96,52,86,90,51,48,67,66,47,48,66,55,45,55,58,37,53,77,61,70,60,50,55,76,42,77,40,60,56,87,78,39,46,67,61,51,54,50,48,55,54,57,72,68,48,74,84,76,87,75,89,81,130

Secondary structure (DSSP, 8-state):
-TTTTT-PSPEEEES-HHHHHHHHS--GGGHHHHHHHHHHHHHTTS-EEEE--TTT-HHHHHHHHHHHTS--------

Foldseek 3Di:
DCVVVVVPPDAAEDQDPVLVVCLPDPDPPCNVVSVVVNVVCVVSVNHHYDHDHVVVVVVVVVVVVVVVPDPPPPPPDD

InterPro domains:
  IPR002156 Ribonuclease H domain [PF13456] (3-66)
  IPR044730 Ribonuclease H-like domain, plant type [cd06222] (1-65)

Radius of gyration: 15.33 Å; Cα contacts (8 Å, |Δi|>4): 52; chains: 1; bounding box: 36×37×29 Å

Mean predicted aligned error: 9.55 Å

Sequence (78 aa):
MVQENNLLPIQIEVDCQDIINYLHNDHLTHTNFLRDCRVPLHQLGNPLIQHKFWEVNQVADALAKKGSNLPATNSFVN